Protein AF-A0A654B7U6-F1 (afdb_monomer)

Radius of gyration: 14.58 Å; Cα contacts (8 Å, |Δi|>4): 125; chains: 1; bounding box: 30×15×42 Å

Solvent-accessible surface area (backbone atoms only — not comparable to full-atom values): 3915 Å² total; per-residue (Å²): 89,76,42,78,34,84,76,71,49,66,68,58,33,48,53,55,39,50,54,51,48,52,52,59,59,63,54,71,57,51,97,63,30,38,62,76,46,56,44,84,76,48,75,48,82,43,79,80,48,93,54,29,30,38,20,39,45,39,66,53,72,43,70,42,74,56,133

Structure (mmCIF, N/CA/C/O backbone):
data_AF-A0A654B7U6-F1
#
_entry.id   AF-A0A654B7U6-F1
#
loop_
_atom_site.group_PDB
_atom_site.id
_atom_site.type_symbol
_atom_site.label_atom_id
_atom_site.label_alt_id
_atom_site.label_comp_id
_atom_site.label_asym_id
_atom_site.label_entity_id
_atom_site.label_seq_id
_atom_site.pdbx_PDB_ins_code
_atom_site.Cartn_x
_atom_site.Cartn_y
_atom_site.Cartn_z
_atom_site.occupancy
_atom_site.B_iso_or_equiv
_atom_site.auth_seq_id
_atom_site.auth_comp_id
_atom_site.auth_asym_id
_atom_site.auth_atom_id
_atom_site.pdbx_PDB_model_num
ATOM 1 N N . MET A 1 1 ? 0.682 -6.804 -0.336 1.00 86.38 1 MET A N 1
ATOM 2 C CA . MET A 1 1 ? -0.139 -6.922 -1.572 1.00 86.38 1 MET A CA 1
ATOM 3 C C . MET A 1 1 ? 0.762 -6.756 -2.790 1.00 86.38 1 MET A C 1
ATOM 5 O O . MET A 1 1 ? 1.749 -6.042 -2.677 1.00 86.38 1 MET A O 1
ATOM 9 N N . ALA A 1 2 ? 0.454 -7.393 -3.926 1.00 86.62 2 ALA A N 1
ATOM 10 C CA . ALA A 1 2 ? 1.202 -7.227 -5.177 1.00 86.62 2 ALA A CA 1
ATOM 11 C C . ALA A 1 2 ? 0.340 -6.545 -6.254 1.00 86.62 2 ALA A C 1
ATOM 13 O O . ALA A 1 2 ? -0.770 -7.000 -6.521 1.00 86.62 2 ALA A O 1
ATOM 14 N N . VAL A 1 3 ? 0.867 -5.494 -6.879 1.00 87.75 3 VAL A N 1
ATOM 15 C CA . VAL A 1 3 ? 0.320 -4.832 -8.069 1.00 87.75 3 VAL A CA 1
ATOM 16 C C . VAL A 1 3 ? 1.136 -5.295 -9.268 1.00 87.75 3 VAL A C 1
ATOM 18 O O . VAL A 1 3 ? 2.347 -5.083 -9.306 1.00 87.75 3 VAL A O 1
ATOM 21 N N . ARG A 1 4 ? 0.482 -5.951 -10.226 1.00 89.31 4 ARG A N 1
ATOM 22 C CA . ARG A 1 4 ? 1.119 -6.446 -11.451 1.00 89.31 4 ARG A CA 1
ATOM 23 C C . ARG A 1 4 ? 0.724 -5.558 -12.615 1.00 89.31 4 ARG A C 1
ATOM 25 O O . ARG A 1 4 ? -0.467 -5.357 -12.841 1.00 89.31 4 ARG A O 1
ATOM 32 N N . ASP A 1 5 ? 1.714 -5.073 -13.350 1.00 86.88 5 ASP A N 1
ATOM 33 C CA . ASP A 1 5 ? 1.512 -4.292 -14.563 1.00 86.88 5 ASP A CA 1
ATOM 34 C C . ASP A 1 5 ? 2.194 -4.975 -15.753 1.00 86.88 5 ASP A C 1
ATOM 36 O O . ASP A 1 5 ? 3.393 -5.270 -15.739 1.00 86.88 5 ASP A O 1
ATOM 40 N N . ALA A 1 6 ? 1.392 -5.219 -16.788 1.00 79.88 6 ALA A N 1
ATOM 41 C CA . ALA A 1 6 ? 1.827 -5.644 -18.112 1.00 79.88 6 ALA A CA 1
ATOM 42 C C . ALA A 1 6 ? 1.467 -4.526 -19.098 1.00 79.88 6 ALA A C 1
ATOM 44 O O . ALA A 1 6 ? 0.608 -4.702 -19.959 1.00 79.88 6 ALA A O 1
ATOM 45 N N . GLY A 1 7 ? 2.014 -3.334 -18.862 1.00 66.19 7 GLY A N 1
ATOM 46 C CA . GLY A 1 7 ? 1.478 -2.110 -19.443 1.00 66.19 7 GLY A CA 1
ATOM 47 C C . GLY A 1 7 ? 2.497 -1.284 -20.197 1.00 66.19 7 GLY A C 1
ATOM 48 O O . GLY A 1 7 ? 2.251 -0.953 -21.346 1.00 66.19 7 GLY A O 1
ATOM 49 N N . GLU A 1 8 ? 3.622 -0.929 -19.580 1.00 68.12 8 GLU A N 1
ATOM 50 C CA . GLU A 1 8 ? 4.479 0.117 -20.164 1.00 68.12 8 GLU A CA 1
ATOM 51 C C . GLU A 1 8 ? 5.851 0.198 -19.504 1.00 68.12 8 GLU A C 1
ATOM 53 O O . GLU A 1 8 ? 6.887 0.030 -20.145 1.00 68.12 8 GLU A O 1
ATOM 58 N N . SER A 1 9 ? 5.874 0.513 -18.208 1.00 81.44 9 SER A N 1
ATOM 59 C CA . SER A 1 9 ? 7.091 0.928 -17.522 1.00 81.44 9 SER A CA 1
ATOM 60 C C . SER A 1 9 ? 6.974 0.743 -16.015 1.00 81.44 9 SER A C 1
ATOM 62 O O . SER A 1 9 ? 5.885 0.794 -15.441 1.00 81.44 9 SER A O 1
ATOM 64 N N . GLY A 1 10 ? 8.124 0.617 -15.352 1.00 85.94 10 GLY A N 1
ATOM 65 C CA . GLY A 1 10 ? 8.179 0.562 -13.893 1.00 85.94 10 GLY A CA 1
ATOM 66 C C . GLY A 1 10 ? 7.571 1.800 -13.221 1.00 85.94 10 GLY A C 1
ATOM 67 O O . GLY A 1 10 ? 7.015 1.683 -12.135 1.00 85.94 10 GLY A O 1
ATOM 68 N N . ALA A 1 11 ? 7.596 2.967 -13.877 1.00 89.81 11 ALA A N 1
ATOM 69 C CA . ALA A 1 11 ? 7.021 4.203 -13.342 1.00 89.81 11 ALA A CA 1
ATOM 70 C C . ALA A 1 11 ? 5.497 4.113 -13.162 1.00 89.81 11 ALA A C 1
ATOM 72 O O . ALA A 1 11 ? 4.969 4.543 -12.137 1.00 89.81 11 ALA A O 1
ATOM 73 N N . ARG A 1 12 ? 4.793 3.493 -14.115 1.00 89.69 12 ARG A N 1
ATOM 74 C CA . ARG A 1 12 ? 3.347 3.264 -14.002 1.00 89.69 12 ARG A CA 1
ATOM 75 C C . ARG A 1 12 ? 3.021 2.274 -12.884 1.00 89.69 12 ARG A C 1
ATOM 77 O O . ARG A 1 12 ? 2.118 2.532 -12.094 1.00 89.69 12 ARG A O 1
ATOM 84 N N . ALA A 1 13 ? 3.788 1.188 -12.767 1.00 91.94 13 ALA A N 1
ATOM 85 C CA . ALA A 1 13 ? 3.630 0.228 -11.673 1.00 91.94 13 ALA A CA 1
ATOM 86 C C . ALA A 1 13 ? 3.837 0.882 -10.293 1.00 91.94 13 ALA A C 1
ATOM 88 O O . ALA A 1 13 ? 3.113 0.570 -9.350 1.00 91.94 13 ALA A O 1
ATOM 89 N N . VAL A 1 14 ? 4.773 1.832 -10.179 1.00 93.00 14 VAL A N 1
ATOM 90 C CA . VAL A 1 14 ? 4.978 2.635 -8.961 1.00 93.00 14 VAL A CA 1
ATOM 91 C C . VAL A 1 14 ? 3.782 3.540 -8.668 1.00 93.00 14 VAL A C 1
ATOM 93 O O . VAL A 1 14 ? 3.341 3.587 -7.522 1.00 93.00 14 VAL A O 1
ATOM 96 N N . ALA A 1 15 ? 3.234 4.226 -9.673 1.00 93.75 15 ALA A N 1
ATOM 97 C CA . ALA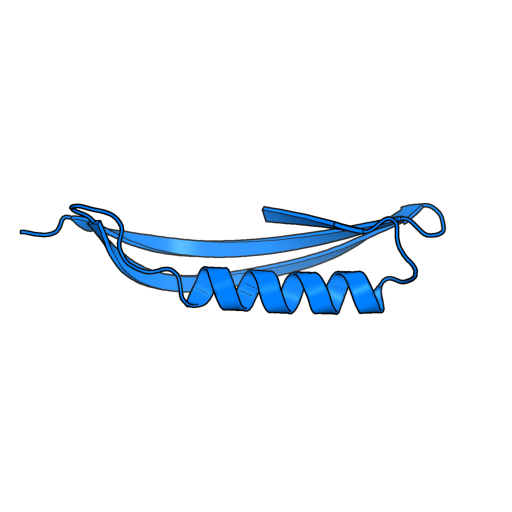 A 1 15 ? 2.060 5.082 -9.491 1.00 93.75 15 ALA A CA 1
ATOM 98 C C . ALA A 1 15 ? 0.840 4.278 -9.006 1.00 93.75 15 ALA A C 1
ATOM 100 O O . ALA A 1 15 ? 0.241 4.623 -7.988 1.00 93.75 15 ALA A O 1
ATOM 101 N N . LEU A 1 16 ? 0.549 3.142 -9.652 1.00 93.25 16 LEU A N 1
ATOM 102 C CA . LEU A 1 16 ? -0.530 2.237 -9.238 1.00 93.25 16 LEU A CA 1
ATOM 103 C C . LEU A 1 16 ? -0.310 1.688 -7.820 1.00 93.25 16 LEU A C 1
ATOM 105 O O . LEU A 1 16 ? -1.248 1.587 -7.033 1.00 93.25 16 LEU A O 1
ATOM 109 N N . ALA A 1 17 ? 0.933 1.354 -7.464 1.00 95.06 17 ALA A N 1
ATOM 110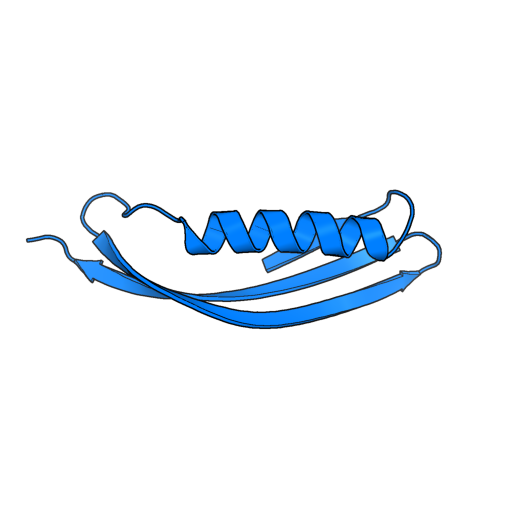 C CA . ALA A 1 17 ? 1.271 0.917 -6.113 1.00 95.06 1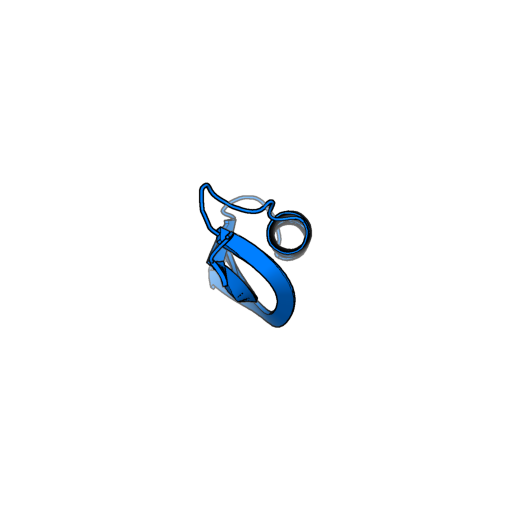7 ALA A CA 1
ATOM 111 C C 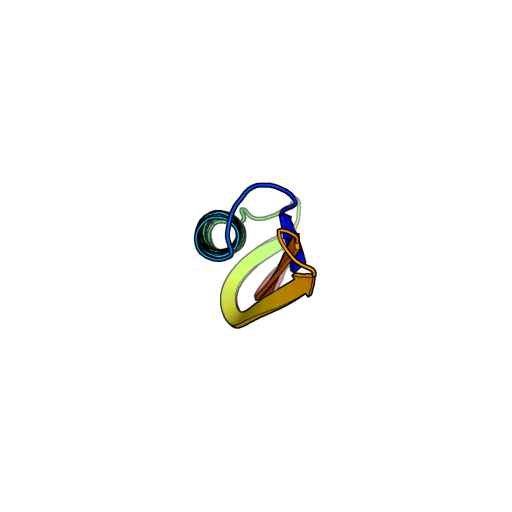. ALA A 1 17 ? 1.057 2.021 -5.065 1.00 95.06 17 ALA A C 1
ATOM 113 O O . ALA A 1 17 ? 0.594 1.728 -3.963 1.00 95.06 17 ALA A O 1
ATOM 114 N N . ALA A 1 18 ? 1.355 3.279 -5.399 1.00 95.44 18 ALA A N 1
ATOM 115 C CA . ALA A 1 18 ? 1.129 4.416 -4.513 1.00 95.44 18 ALA A CA 1
ATOM 116 C C . ALA A 1 18 ? -0.369 4.670 -4.274 1.00 95.44 18 ALA A C 1
ATOM 118 O O . ALA A 1 18 ? -0.776 4.857 -3.127 1.00 95.44 18 ALA A O 1
ATOM 119 N N . GLU A 1 19 ? -1.195 4.604 -5.322 1.00 96.00 19 GLU A N 1
ATOM 120 C CA . GLU A 1 19 ? -2.658 4.691 -5.203 1.00 96.00 19 GLU A CA 1
ATOM 121 C C . GLU A 1 19 ? -3.216 3.557 -4.337 1.00 96.00 19 GLU A C 1
ATOM 123 O O . GLU A 1 19 ? -4.009 3.786 -3.421 1.00 96.00 19 GLU A O 1
ATOM 128 N N . ALA A 1 20 ? -2.740 2.333 -4.567 1.00 94.62 20 ALA A N 1
ATOM 129 C CA . ALA A 1 20 ? -3.162 1.176 -3.797 1.00 94.62 20 ALA A CA 1
ATOM 130 C C . ALA A 1 20 ? -2.735 1.278 -2.320 1.00 94.62 20 ALA A C 1
ATOM 132 O O . ALA A 1 20 ? -3.512 0.943 -1.425 1.00 94.62 20 ALA A O 1
ATOM 133 N N . GLN A 1 21 ? -1.532 1.794 -2.037 1.00 96.94 21 GLN A N 1
ATOM 134 C CA . GLN A 1 21 ? -1.109 2.096 -0.670 1.00 96.94 21 GLN A CA 1
ATOM 135 C C . GLN A 1 21 ? -2.017 3.148 -0.028 1.00 96.94 21 GLN A C 1
ATOM 137 O O . GLN A 1 21 ? -2.437 2.962 1.111 1.00 96.94 21 GLN A O 1
ATOM 142 N N . ALA A 1 22 ? -2.329 4.238 -0.732 1.00 96.25 22 ALA A N 1
ATOM 143 C CA . ALA A 1 22 ? -3.193 5.290 -0.207 1.00 96.25 22 ALA A CA 1
ATOM 144 C C . ALA A 1 22 ? -4.578 4.744 0.173 1.00 96.25 22 ALA A C 1
ATOM 146 O O . ALA A 1 22 ? -5.060 5.035 1.265 1.00 96.25 22 ALA A O 1
ATOM 147 N N . ALA A 1 23 ? -5.160 3.883 -0.667 1.00 94.62 23 ALA A N 1
ATOM 148 C CA . ALA A 1 23 ? -6.422 3.205 -0.373 1.00 94.62 23 ALA A CA 1
ATOM 149 C C . ALA A 1 23 ? -6.332 2.276 0.853 1.00 94.62 23 ALA A C 1
ATOM 151 O O . ALA A 1 23 ? -7.253 2.228 1.665 1.00 94.62 23 ALA A O 1
ATOM 152 N N . LEU A 1 24 ? -5.215 1.559 1.029 1.00 92.69 24 LEU A N 1
ATOM 153 C CA . LEU A 1 24 ? -4.989 0.728 2.218 1.00 92.69 24 LEU A CA 1
ATOM 154 C C . LEU A 1 24 ? -4.876 1.563 3.501 1.00 92.69 24 LEU A C 1
ATOM 156 O O . LEU A 1 24 ? -5.332 1.138 4.560 1.00 92.69 24 LEU A O 1
ATOM 160 N N . LEU A 1 25 ? -4.262 2.745 3.419 1.00 95.38 25 LEU A N 1
ATOM 161 C CA . LEU A 1 25 ? -4.109 3.651 4.559 1.00 95.38 25 LEU A CA 1
ATOM 162 C C . LEU A 1 25 ? -5.410 4.377 4.922 1.00 95.38 25 LEU A C 1
ATOM 164 O O . LEU A 1 25 ? -5.542 4.837 6.054 1.00 95.38 25 LEU A O 1
ATOM 168 N N . SER A 1 26 ? -6.365 4.455 3.996 1.00 94.88 26 SER A N 1
ATOM 169 C CA . SER A 1 26 ? -7.697 5.022 4.217 1.00 94.88 26 SER A CA 1
ATOM 170 C C . SER A 1 26 ? -8.784 3.967 4.440 1.00 94.88 26 SER A C 1
ATOM 172 O O . SER A 1 26 ? -9.970 4.299 4.383 1.00 94.88 26 SER A O 1
ATOM 174 N N . LEU A 1 27 ? -8.402 2.708 4.700 1.00 89.88 27 LEU A N 1
ATOM 175 C CA . LEU A 1 27 ? -9.361 1.633 4.936 1.00 89.88 27 LEU A CA 1
ATOM 176 C C . LEU A 1 27 ? -10.329 2.006 6.068 1.00 89.88 27 LEU A C 1
ATOM 178 O O . LEU A 1 27 ? -9.883 2.308 7.180 1.00 89.88 27 LEU A O 1
ATOM 182 N N . PRO A 1 28 ? -11.647 1.953 5.815 1.00 89.75 28 PRO A N 1
ATOM 183 C CA . PRO A 1 28 ? -12.621 2.109 6.878 1.00 89.75 28 PRO A CA 1
ATOM 184 C C . PRO A 1 28 ? -12.582 0.894 7.816 1.00 89.75 28 PRO A C 1
ATOM 186 O O . PRO A 1 28 ? -12.036 -0.163 7.486 1.00 89.75 28 PRO A O 1
ATOM 189 N N . GLY A 1 29 ? -13.205 1.036 8.989 1.00 88.94 29 GLY A N 1
ATOM 190 C CA . GLY A 1 29 ? -13.572 -0.121 9.804 1.00 88.94 29 GLY A CA 1
ATOM 191 C C . GLY A 1 29 ? -14.445 -1.106 9.019 1.00 88.94 29 GLY A C 1
ATOM 192 O O . GLY A 1 29 ? -15.076 -0.756 8.020 1.00 88.94 29 GLY A O 1
ATOM 193 N N . VAL A 1 30 ? -14.481 -2.349 9.480 1.00 88.06 30 VAL A N 1
ATOM 194 C CA . VAL A 1 30 ? -15.384 -3.392 8.976 1.00 88.06 30 VAL A CA 1
ATOM 195 C C . VAL A 1 30 ? -16.311 -3.798 10.115 1.00 88.06 30 VAL A C 1
ATOM 197 O O . VAL A 1 30 ? -15.932 -3.656 11.266 1.00 88.06 30 VAL A O 1
ATOM 200 N N . ALA A 1 31 ? -17.526 -4.265 9.829 1.00 90.81 31 ALA A N 1
ATOM 201 C CA . ALA A 1 31 ? -18.559 -4.442 10.857 1.00 90.81 31 ALA A CA 1
ATOM 202 C C . ALA A 1 31 ? -18.053 -5.184 12.1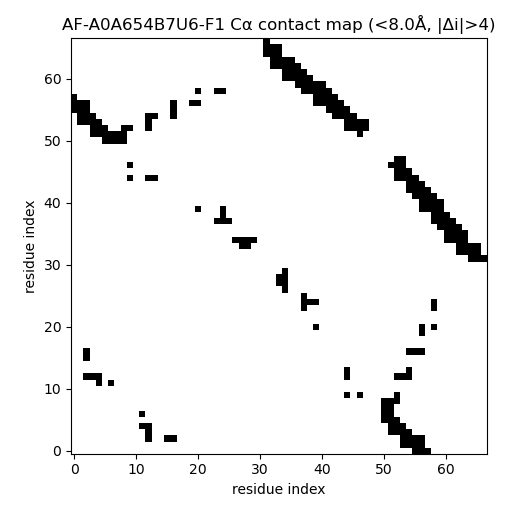16 1.00 90.81 3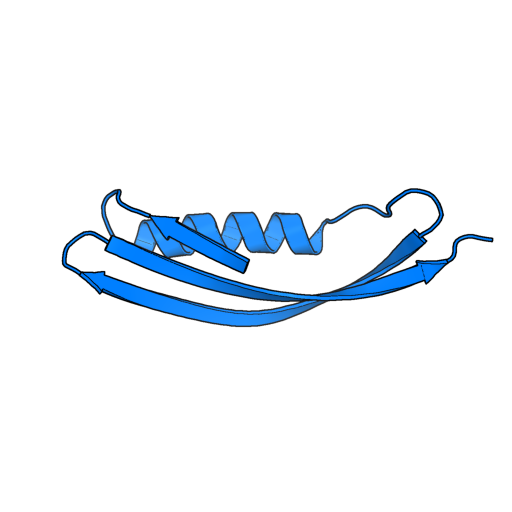1 ALA A C 1
ATOM 204 O O . ALA A 1 31 ? -17.588 -6.323 12.019 1.00 90.81 31 ALA A O 1
ATOM 205 N N . GLY A 1 32 ? -18.142 -4.525 13.280 1.00 93.50 32 GLY A N 1
ATOM 206 C CA . GLY A 1 32 ? -17.671 -5.045 14.568 1.00 93.50 32 GLY A CA 1
ATOM 207 C C . GLY A 1 32 ? -16.169 -4.867 14.823 1.00 93.50 32 GLY A C 1
ATOM 208 O O . GLY A 1 32 ? -15.670 -5.338 15.843 1.00 93.50 32 GLY A O 1
ATOM 209 N N . TRP A 1 33 ? -15.436 -4.212 13.917 1.00 95.19 33 TRP A N 1
ATOM 210 C CA . TRP A 1 33 ? -13.993 -3.995 13.992 1.00 95.19 33 TRP A CA 1
ATOM 211 C C . TRP A 1 33 ? -13.591 -2.620 13.457 1.00 95.19 33 TRP A C 1
ATOM 213 O O . TRP A 1 33 ? -13.629 -2.343 12.255 1.00 95.19 33 TRP A O 1
ATOM 223 N N . ARG A 1 34 ? -13.044 -1.784 14.333 1.00 94.62 34 ARG A N 1
ATOM 224 C CA . ARG A 1 34 ? -12.467 -0.499 13.937 1.00 94.62 34 ARG A CA 1
ATOM 225 C C . ARG A 1 34 ? -10.993 -0.629 13.576 1.00 94.62 34 ARG A C 1
ATOM 227 O O . ARG A 1 34 ? -10.229 -1.319 14.259 1.00 94.62 34 ARG A O 1
ATOM 234 N N . VAL A 1 35 ? -10.565 0.098 12.546 1.00 95.38 35 VAL A N 1
ATOM 235 C CA . VAL A 1 35 ? -9.141 0.306 12.251 1.00 95.38 35 VAL A CA 1
ATOM 236 C C . VAL A 1 35 ? -8.574 1.305 13.261 1.00 95.38 35 VAL A C 1
ATOM 238 O O . VAL A 1 35 ? -9.062 2.422 13.389 1.00 95.38 35 VAL A O 1
ATOM 241 N N . VAL A 1 36 ? -7.541 0.894 13.994 1.00 95.50 36 VAL A N 1
ATOM 242 C CA . VAL A 1 36 ? -6.842 1.720 14.992 1.00 95.50 36 VAL A CA 1
ATOM 243 C C . VAL A 1 36 ? -5.635 2.408 14.366 1.00 95.50 36 VAL A C 1
ATOM 245 O O . VAL A 1 36 ? -5.411 3.594 14.583 1.00 95.50 36 VAL A O 1
ATOM 248 N N . THR A 1 37 ? -4.846 1.662 13.592 1.00 95.50 37 THR A N 1
ATOM 249 C CA . THR A 1 37 ? -3.720 2.202 12.825 1.00 95.50 37 THR A CA 1
ATOM 250 C C . THR A 1 37 ? -3.569 1.461 11.503 1.00 95.50 37 THR A C 1
ATOM 252 O O . THR A 1 37 ? -3.815 0.258 11.426 1.00 95.50 37 THR A O 1
ATOM 255 N N . ALA A 1 38 ? -3.100 2.165 10.476 1.00 96.50 38 ALA A N 1
ATOM 256 C CA . ALA A 1 38 ? -2.597 1.590 9.236 1.00 96.50 38 ALA A CA 1
ATOM 257 C C . ALA A 1 38 ? -1.245 2.246 8.939 1.00 96.50 38 ALA A C 1
ATOM 259 O O . ALA A 1 38 ? -1.161 3.469 8.850 1.00 96.50 38 ALA A O 1
ATOM 260 N N . VAL A 1 39 ? -0.171 1.456 8.861 1.00 96.81 39 VAL A N 1
ATOM 261 C CA . VAL A 1 39 ? 1.192 1.979 8.668 1.00 96.81 39 VAL A CA 1
ATOM 262 C C . VAL A 1 39 ? 1.895 1.279 7.506 1.00 96.81 39 VAL A C 1
ATOM 264 O O . VAL A 1 39 ? 1.881 0.044 7.452 1.00 96.81 39 VAL A O 1
ATOM 267 N N . PRO A 1 40 ? 2.521 2.026 6.578 1.00 96.62 40 PRO A N 1
ATOM 268 C CA . PRO A 1 40 ? 3.332 1.424 5.530 1.00 96.62 40 PRO A CA 1
ATOM 269 C C . PRO A 1 40 ? 4.590 0.807 6.148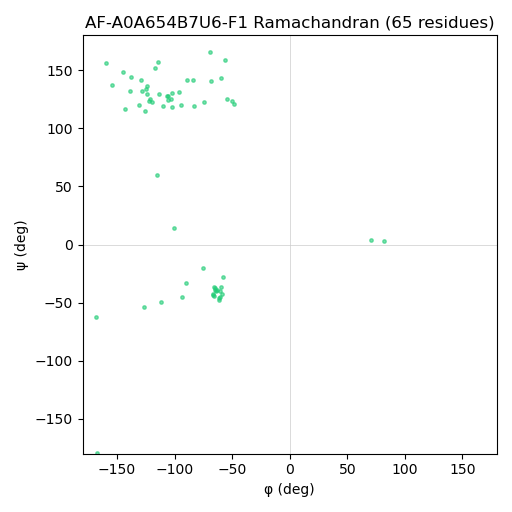 1.00 96.62 40 PRO A C 1
ATOM 271 O O . PRO A 1 40 ? 5.187 1.368 7.067 1.00 96.62 40 PRO A O 1
ATOM 274 N N . LEU A 1 41 ? 4.987 -0.361 5.652 1.00 96.88 41 LEU A N 1
ATOM 275 C CA . LEU A 1 41 ? 6.187 -1.065 6.100 1.00 96.88 41 LEU A CA 1
ATOM 276 C C . LEU A 1 41 ? 7.258 -1.100 5.015 1.00 96.88 41 LEU A C 1
ATOM 278 O O . LEU A 1 41 ? 8.423 -0.816 5.279 1.00 96.88 41 LEU A O 1
ATOM 282 N N . ARG A 1 42 ? 6.871 -1.500 3.803 1.00 94.00 42 ARG A N 1
ATOM 283 C CA . ARG A 1 42 ? 7.798 -1.801 2.714 1.00 94.00 42 ARG A CA 1
ATOM 284 C C . ARG A 1 42 ? 7.104 -1.613 1.376 1.00 94.00 42 ARG A C 1
ATOM 286 O O . ARG A 1 42 ? 6.019 -2.152 1.183 1.00 94.00 42 ARG A O 1
ATOM 293 N N . ASN A 1 43 ? 7.817 -0.990 0.438 1.00 93.69 43 ASN A N 1
ATOM 294 C CA . ASN A 1 43 ? 7.481 -1.002 -0.981 1.00 93.69 43 ASN A CA 1
ATOM 295 C C . ASN A 1 43 ? 8.667 -1.520 -1.794 1.00 93.69 43 ASN A C 1
ATOM 297 O O . ASN A 1 43 ? 9.805 -1.131 -1.537 1.00 93.69 43 ASN A O 1
ATOM 301 N N . VAL A 1 44 ? 8.416 -2.397 -2.764 1.00 95.69 44 VAL A N 1
ATOM 302 C CA . VAL A 1 44 ? 9.460 -2.935 -3.653 1.00 95.69 44 VAL A CA 1
ATOM 303 C C . VAL A 1 44 ? 8.933 -2.999 -5.074 1.00 95.69 44 VAL A C 1
ATOM 305 O O . VAL A 1 44 ? 7.863 -3.549 -5.292 1.00 95.69 44 VAL A O 1
ATOM 308 N N . LEU A 1 45 ? 9.706 -2.501 -6.035 1.00 94.69 45 LEU A N 1
ATOM 309 C CA . LEU A 1 45 ? 9.451 -2.695 -7.458 1.00 94.69 45 LEU A CA 1
ATOM 310 C C . LEU A 1 45 ? 10.390 -3.779 -7.999 1.00 94.69 45 LEU A C 1
ATOM 312 O O . LEU A 1 45 ? 11.599 -3.721 -7.782 1.00 94.69 45 LEU A O 1
ATOM 316 N N . VAL A 1 46 ? 9.833 -4.748 -8.716 1.00 94.31 46 VAL A N 1
ATOM 317 C CA . VAL A 1 46 ? 10.550 -5.868 -9.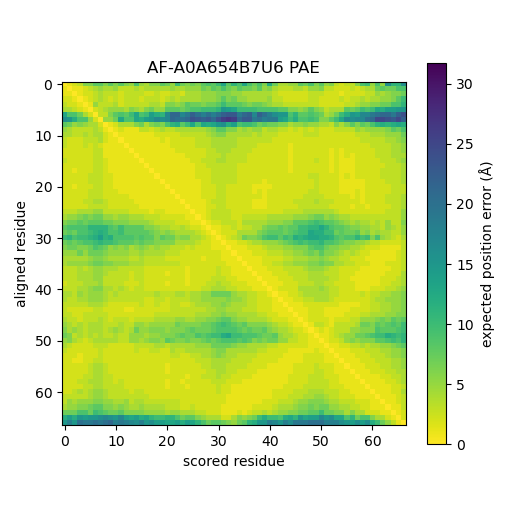326 1.00 94.31 46 VAL A CA 1
ATOM 318 C C . VAL A 1 46 ? 10.254 -5.888 -10.821 1.00 94.31 46 VAL A C 1
ATOM 320 O O . VAL A 1 46 ? 9.093 -5.855 -11.227 1.00 94.31 46 VAL A O 1
ATOM 323 N N . SER A 1 47 ? 11.306 -5.954 -11.636 1.00 92.25 47 SER A N 1
ATOM 324 C CA . SER A 1 47 ? 11.189 -6.285 -13.058 1.00 92.25 47 SER A CA 1
ATOM 325 C C . SER A 1 47 ? 11.126 -7.803 -13.199 1.00 92.25 47 SER A C 1
ATOM 327 O O . SER A 1 47 ? 12.057 -8.492 -12.783 1.00 92.25 47 SER A O 1
ATOM 329 N N . GLU A 1 48 ? 10.032 -8.330 -13.746 1.00 89.75 48 GLU A N 1
ATOM 330 C CA . GLU A 1 48 ? 9.879 -9.772 -13.989 1.00 89.75 48 GLU A CA 1
ATOM 331 C C . GLU A 1 48 ? 10.390 -10.166 -15.381 1.00 89.75 48 GLU A C 1
ATOM 333 O O . GLU A 1 48 ? 10.910 -11.261 -15.585 1.00 89.75 48 GLU A O 1
ATOM 338 N N . SER A 1 49 ? 10.234 -9.265 -16.351 1.00 87.88 49 SER A N 1
ATOM 339 C CA . SER A 1 49 ? 10.804 -9.344 -17.697 1.00 87.88 49 SER A CA 1
ATOM 340 C C . SER A 1 49 ? 10.659 -7.991 -18.396 1.00 87.88 49 SER A C 1
ATOM 342 O O . SER A 1 49 ? 10.037 -7.072 -17.863 1.00 87.88 49 SER A O 1
ATOM 344 N N . ALA A 1 50 ? 11.125 -7.881 -19.645 1.00 86.31 50 ALA A N 1
ATOM 345 C CA . ALA A 1 50 ? 10.823 -6.723 -20.486 1.00 86.31 50 ALA A CA 1
ATOM 346 C C . ALA A 1 50 ? 9.307 -6.427 -20.493 1.00 86.31 50 ALA A C 1
ATOM 348 O O . ALA A 1 50 ? 8.502 -7.316 -20.775 1.00 86.31 50 ALA A O 1
ATOM 349 N N . GLY A 1 51 ? 8.939 -5.200 -20.112 1.00 87.62 51 GLY A N 1
ATOM 350 C CA . GLY A 1 51 ? 7.551 -4.728 -20.060 1.00 87.62 51 GLY A CA 1
ATOM 351 C C . GLY A 1 51 ? 6.667 -5.321 -18.954 1.00 87.62 51 GLY A C 1
ATOM 352 O O . GLY A 1 51 ? 5.483 -4.997 -18.921 1.00 87.62 51 GLY A O 1
ATOM 353 N N . ARG A 1 52 ? 7.194 -6.166 -18.053 1.00 90.62 52 ARG A N 1
ATOM 354 C CA . ARG A 1 52 ? 6.427 -6.749 -16.938 1.00 90.62 52 ARG A CA 1
ATOM 355 C C . ARG A 1 52 ? 7.018 -6.358 -15.595 1.00 90.62 52 ARG A C 1
ATOM 357 O O . ARG A 1 52 ? 8.177 -6.662 -15.305 1.00 90.62 52 ARG A O 1
ATOM 364 N N . TRP A 1 53 ? 6.190 -5.731 -14.771 1.00 93.75 53 TRP A N 1
ATOM 365 C CA . TRP A 1 53 ? 6.589 -5.197 -13.478 1.00 93.75 53 TRP A CA 1
ATOM 366 C C . TRP A 1 53 ? 5.643 -5.658 -12.377 1.00 93.75 53 TRP A C 1
ATOM 368 O O . TRP A 1 53 ? 4.425 -5.696 -12.552 1.00 93.75 53 TRP A O 1
ATOM 378 N N . SER A 1 54 ? 6.223 -5.945 -11.218 1.00 94.06 54 SER A N 1
ATOM 379 C CA . SER A 1 54 ? 5.499 -6.231 -9.987 1.00 94.06 54 SER A CA 1
ATOM 380 C C . SER A 1 54 ? 5.920 -5.250 -8.908 1.00 94.06 54 SER A C 1
ATOM 382 O O . SER A 1 54 ? 7.098 -5.161 -8.566 1.00 94.06 54 SER A O 1
ATOM 384 N N . ALA A 1 55 ? 4.959 -4.530 -8.343 1.00 94.62 55 ALA A N 1
ATOM 385 C CA . ALA A 1 55 ? 5.163 -3.694 -7.173 1.00 94.62 55 ALA A CA 1
ATOM 386 C C . ALA A 1 55 ? 4.536 -4.360 -5.943 1.00 94.62 55 ALA A C 1
ATOM 388 O O . ALA A 1 55 ? 3.356 -4.704 -5.929 1.00 94.62 55 ALA A O 1
ATOM 389 N N . LEU A 1 56 ? 5.329 -4.559 -4.899 1.00 95.81 56 LEU A N 1
ATOM 390 C CA . LEU A 1 56 ? 4.884 -5.042 -3.599 1.00 95.81 56 LEU A CA 1
ATOM 391 C C . LEU A 1 56 ? 4.648 -3.847 -2.682 1.00 95.81 56 LEU A C 1
ATOM 393 O O . LEU A 1 56 ? 5.522 -2.991 -2.575 1.00 95.81 56 LEU A O 1
ATOM 397 N N . VAL A 1 57 ? 3.494 -3.833 -2.018 1.00 96.75 57 VAL A N 1
ATOM 398 C CA . VAL A 1 57 ? 3.094 -2.843 -1.011 1.00 96.75 57 VAL A CA 1
ATOM 399 C C . VAL A 1 57 ? 2.694 -3.583 0.256 1.00 96.75 57 VAL A C 1
ATOM 401 O O . VAL A 1 57 ? 1.700 -4.319 0.262 1.00 96.75 57 VAL A O 1
ATOM 404 N N . ASP A 1 58 ? 3.451 -3.380 1.327 1.00 97.06 58 ASP A N 1
ATOM 405 C CA . ASP A 1 58 ? 3.193 -3.976 2.632 1.00 97.06 58 ASP A CA 1
ATOM 406 C C . ASP A 1 58 ? 2.738 -2.897 3.615 1.00 97.06 58 ASP A C 1
ATOM 408 O O . ASP A 1 58 ? 3.469 -1.952 3.915 1.00 97.06 58 ASP A O 1
ATOM 412 N N . VAL A 1 59 ? 1.524 -3.066 4.141 1.00 96.75 59 VAL A N 1
ATOM 413 C CA . VAL A 1 59 ? 0.913 -2.196 5.152 1.00 96.75 59 VAL A CA 1
ATOM 414 C C . VAL A 1 59 ? 0.510 -3.062 6.338 1.00 96.75 59 VAL A C 1
ATOM 416 O O . VAL A 1 59 ? -0.093 -4.122 6.169 1.00 96.75 59 VAL A O 1
ATOM 419 N N . ARG A 1 60 ? 0.828 -2.613 7.553 1.00 96.94 60 ARG A N 1
ATOM 420 C CA . ARG A 1 60 ? 0.328 -3.224 8.786 1.00 96.94 60 ARG A CA 1
ATOM 421 C C . ARG A 1 60 ? -0.913 -2.480 9.239 1.00 96.94 60 ARG A C 1
ATOM 423 O O . ARG A 1 60 ? -0.831 -1.295 9.551 1.00 96.94 60 ARG A O 1
ATOM 430 N N . VAL A 1 61 ? -2.025 -3.198 9.333 1.00 95.31 61 VAL A N 1
ATOM 431 C CA . VAL A 1 61 ? -3.288 -2.679 9.862 1.00 95.31 61 VAL A CA 1
ATOM 432 C C . VAL A 1 61 ? -3.526 -3.283 11.242 1.00 95.31 61 VAL A C 1
ATOM 434 O O . VAL A 1 61 ? -3.455 -4.500 11.412 1.00 95.31 61 VAL A O 1
ATOM 437 N N . ARG A 1 62 ? -3.781 -2.436 12.239 1.00 96.12 62 ARG A N 1
ATOM 438 C CA . ARG A 1 62 ? -4.217 -2.848 13.573 1.00 96.12 62 ARG A CA 1
ATOM 439 C C . ARG A 1 62 ? -5.708 -2.594 13.695 1.00 96.12 62 ARG A C 1
ATOM 441 O O . ARG A 1 62 ? -6.144 -1.461 13.518 1.00 96.12 62 ARG A O 1
ATOM 448 N N . ILE A 1 63 ? -6.452 -3.632 14.050 1.00 95.75 63 ILE A N 1
ATOM 449 C CA . ILE A 1 63 ? -7.892 -3.559 14.297 1.00 95.75 63 ILE A CA 1
ATOM 450 C C . ILE A 1 63 ? -8.206 -3.845 15.765 1.00 95.75 63 ILE A C 1
ATOM 452 O O . ILE A 1 63 ? -7.410 -4.465 16.474 1.00 95.75 63 ILE A O 1
ATOM 456 N N . MET A 1 64 ? -9.356 -3.367 16.217 1.00 96.94 64 MET A N 1
ATOM 457 C CA . MET A 1 64 ? -9.907 -3.609 17.548 1.00 96.94 64 MET A CA 1
ATOM 458 C C . MET A 1 64 ? -11.403 -3.872 17.406 1.00 96.94 64 MET A C 1
ATOM 460 O O . MET A 1 64 ? -12.027 -3.259 16.544 1.00 96.94 64 MET A O 1
ATOM 464 N N . ALA A 1 65 ? -11.955 -4.767 18.225 1.00 96.31 65 ALA A N 1
ATOM 465 C CA . ALA A 1 65 ? -13.395 -4.992 18.256 1.00 96.31 65 ALA A CA 1
ATOM 466 C C . ALA A 1 65 ? -14.127 -3.693 18.636 1.00 96.31 65 ALA A C 1
ATOM 468 O O . ALA A 1 65 ? -13.607 -2.891 19.417 1.00 96.31 65 ALA A O 1
ATOM 469 N N . GLU A 1 66 ? -15.284 -3.469 18.030 1.00 89.25 66 GLU A N 1
ATOM 470 C CA . GLU A 1 66 ? -16.217 -2.420 18.442 1.00 89.25 66 GLU A CA 1
ATOM 471 C C . GLU A 1 66 ? -17.086 -2.956 19.5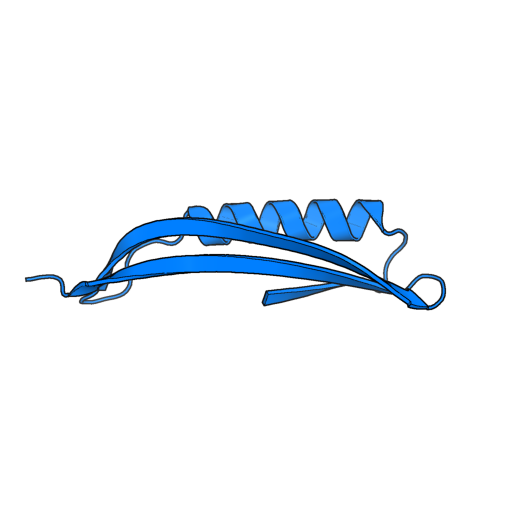89 1.00 89.25 66 GLU A C 1
ATOM 473 O O . GLU A 1 66 ? -17.421 -4.143 19.591 1.00 89.25 66 GLU A O 1
ATOM 478 N N . ASP A 1 67 ? -17.373 -2.098 20.572 1.00 80.62 67 ASP A N 1
ATOM 479 C CA . ASP A 1 67 ? -18.196 -2.422 21.748 1.00 80.62 67 ASP A CA 1
ATOM 480 C C . ASP A 1 67 ? -19.696 -2.479 21.410 1.00 80.62 67 ASP A C 1
ATOM 482 O O . ASP A 1 67 ? -20.155 -1.645 20.590 1.00 80.62 67 ASP A O 1
#

pLDDT: mean 91.77, std 5.99, range [66.19, 97.06]

Sequence (67 aa):
MAVRDAGESGARAVALAAEAQAALLSLPGVAGWRVVTAVPLRNVLVSESAGRWSALVDVRVRIMAED

Nearest PDB structures (foldseek):
  4acv-assembly1_A  TM=6.448E-01  e=9.510E-01  Listeria monocytogenes 10403S
  4ire-assembly1_C  TM=5.229E-01  e=7.316E-01  Gloeobacter violaceus PCC 7421
  7csl-assembly2_D  TM=4.813E-01  e=1.715E+00  Pyrococcus horikoshii OT3
  5h8z-assembly1_A  TM=4.441E-01  e=9.430E+00  Chlorobaculum tepidum TLS

Foldseek 3Di:
DKDKFLDADLVVSVVVLVVVLVCQQVDAADVQKGWPGKAWDDWDWDDPDVSIIMIDTDIDTDIDGDD

Secondary structure (DSSP, 8-state):
-EEEE-SS-HHHHHHHHHHHHHHHHTPPPBTTEEEEEEEEEEEEEEEEETTEEEEEEEEEEEEEE--

Mean predicted aligned error: 3.99 Å